Protein AF-A0A1J5C3R0-F1 (afdb_monomer_lite)

Secondary structure (DSSP, 8-state):
-BHHHHHHHS-TTSTTHHHHHHHHTT--B---GGG-----TT--HHHHHHHHHHHHTT-S-EE--SHHHHHHHHHTT--EE-HHHHHHHHHHTTS-S-SHHHHHHHHTSS----HHHHHHHHHHHT-

pLDDT: mean 89.92, std 5.96, range [65.12, 98.12]

Structure (mmCIF, N/CA/C/O backbone):
data_AF-A0A1J5C3R0-F1
#
_entry.id   AF-A0A1J5C3R0-F1
#
loop_
_atom_site.group_PDB
_atom_site.id
_atom_site.type_symbol
_atom_site.label_atom_id
_atom_site.label_alt_id
_atom_site.label_comp_id
_atom_site.label_asym_id
_atom_site.label_entity_id
_atom_site.label_seq_id
_atom_site.pdbx_PDB_ins_code
_atom_site.Cartn_x
_atom_site.Cartn_y
_atom_site.Cartn_z
_atom_site.occupancy
_atom_site.B_iso_or_equiv
_atom_site.auth_seq_id
_atom_site.auth_comp_id
_atom_site.auth_asym_id
_atom_site.auth_atom_id
_atom_site.pdbx_PDB_model_num
ATOM 1 N N . MET A 1 1 ? 19.262 -4.689 -24.203 1.00 86.19 1 MET A N 1
ATOM 2 C CA . MET A 1 1 ? 18.664 -3.334 -24.160 1.00 86.19 1 MET A CA 1
ATOM 3 C C . MET A 1 1 ? 17.144 -3.473 -24.139 1.00 86.19 1 MET A C 1
ATOM 5 O O . MET A 1 1 ? 16.656 -4.315 -24.886 1.00 86.19 1 MET A O 1
ATOM 9 N N . PRO A 1 2 ? 16.412 -2.708 -23.308 1.00 89.19 2 PRO A N 1
ATOM 10 C CA . PRO A 1 2 ? 14.951 -2.773 -23.256 1.00 89.19 2 PRO A CA 1
ATOM 11 C C . PRO A 1 2 ? 14.297 -2.367 -24.579 1.00 89.19 2 PRO A C 1
ATOM 13 O O . PRO A 1 2 ? 14.785 -1.466 -25.264 1.00 89.19 2 PRO A O 1
ATOM 16 N N . GLU A 1 3 ? 13.169 -2.991 -24.906 1.00 87.75 3 GLU A N 1
ATOM 17 C CA . GLU A 1 3 ? 12.393 -2.685 -26.115 1.00 87.75 3 GLU A CA 1
ATOM 18 C C . GLU A 1 3 ? 11.948 -1.217 -26.183 1.00 87.75 3 GLU A C 1
ATOM 20 O O . GLU A 1 3 ? 12.061 -0.590 -27.232 1.00 87.75 3 GLU A O 1
ATOM 25 N N . ALA A 1 4 ? 11.557 -0.622 -25.052 1.00 86.00 4 ALA A N 1
ATOM 26 C CA . ALA A 1 4 ? 11.211 0.800 -24.987 1.00 86.00 4 ALA A CA 1
ATOM 27 C C . ALA A 1 4 ? 12.361 1.707 -25.468 1.00 86.00 4 ALA A C 1
ATOM 29 O O . ALA A 1 4 ? 12.142 2.632 -26.249 1.00 86.00 4 ALA A O 1
ATOM 30 N N . VAL A 1 5 ? 13.599 1.392 -25.071 1.00 88.44 5 VAL A N 1
ATOM 31 C CA . VAL A 1 5 ? 14.795 2.144 -25.482 1.00 88.44 5 VAL A CA 1
ATOM 32 C C . VAL A 1 5 ? 15.113 1.891 -26.954 1.00 88.44 5 VAL A C 1
ATOM 34 O O . VAL A 1 5 ? 15.443 2.832 -27.671 1.00 88.44 5 VAL A O 1
ATOM 37 N N . PHE A 1 6 ? 14.970 0.649 -27.439 1.00 89.50 6 PHE A N 1
ATOM 38 C CA . PHE A 1 6 ? 15.109 0.344 -28.870 1.00 89.50 6 PHE A CA 1
ATOM 39 C C . PHE A 1 6 ? 14.162 1.197 -29.714 1.00 89.50 6 PHE A C 1
ATOM 41 O O . PHE A 1 6 ? 14.595 1.829 -30.676 1.00 89.50 6 PHE A O 1
ATOM 48 N N . ASN A 1 7 ? 12.888 1.231 -29.325 1.00 86.75 7 ASN A N 1
ATOM 49 C CA . ASN A 1 7 ? 11.841 1.949 -30.038 1.00 86.75 7 ASN A CA 1
ATOM 50 C C . ASN A 1 7 ? 12.095 3.455 -30.049 1.00 86.75 7 ASN A C 1
ATOM 52 O O . ASN A 1 7 ? 11.824 4.097 -31.054 1.00 86.75 7 ASN A O 1
ATOM 56 N N . GLU A 1 8 ? 12.677 4.013 -28.986 1.00 86.06 8 GLU A N 1
ATOM 57 C CA . GLU A 1 8 ? 13.054 5.423 -28.933 1.00 86.06 8 GLU A CA 1
ATOM 58 C C . GLU A 1 8 ? 14.225 5.765 -29.874 1.00 86.06 8 GLU A C 1
ATOM 60 O O . GLU A 1 8 ? 14.227 6.827 -30.506 1.00 86.06 8 GLU A O 1
ATOM 65 N N . VAL A 1 9 ? 15.247 4.908 -29.958 1.00 86.88 9 VAL A N 1
ATOM 66 C CA . VAL A 1 9 ? 16.490 5.206 -30.701 1.00 86.88 9 VAL A CA 1
ATOM 67 C C . VAL A 1 9 ? 16.462 4.749 -32.162 1.00 86.88 9 VAL A C 1
ATOM 69 O O . VAL A 1 9 ? 17.248 5.243 -32.968 1.00 86.88 9 VAL A O 1
ATOM 72 N N . ALA A 1 10 ? 15.564 3.827 -32.520 1.00 81.00 10 ALA A N 1
ATOM 73 C CA . ALA A 1 10 ? 15.424 3.276 -33.870 1.00 81.00 10 ALA A CA 1
ATOM 74 C C . ALA A 1 10 ? 14.343 3.975 -34.726 1.00 81.00 10 ALA A C 1
ATOM 76 O O . ALA A 1 10 ? 14.045 3.499 -35.827 1.00 81.00 10 ALA A O 1
ATOM 77 N N . VAL A 1 11 ? 13.765 5.088 -34.246 1.00 79.19 11 VAL A N 1
ATOM 78 C CA . VAL A 1 11 ? 12.822 5.931 -35.009 1.00 79.19 11 VAL A CA 1
ATOM 79 C C . VAL A 1 11 ? 13.520 6.536 -36.228 1.00 79.19 11 VAL A C 1
ATOM 81 O O . VAL A 1 11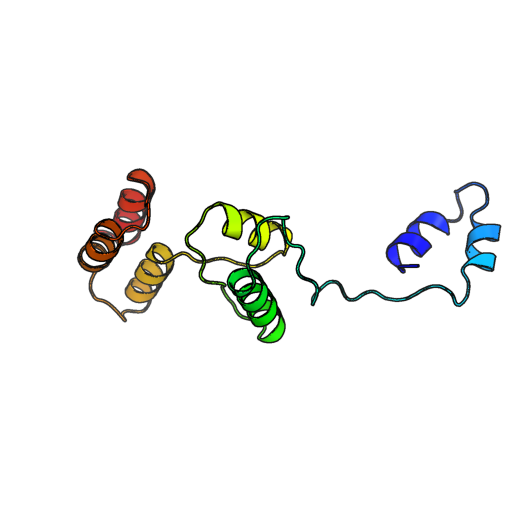 ? 14.628 7.056 -36.114 1.00 79.19 11 VAL A O 1
ATOM 84 N N . ALA A 1 12 ? 12.855 6.490 -37.387 1.00 65.12 12 ALA A N 1
ATOM 85 C CA . ALA A 1 12 ? 13.426 6.824 -38.695 1.00 65.12 12 ALA A CA 1
ATOM 86 C C . ALA A 1 12 ? 13.989 8.258 -38.824 1.00 65.12 12 ALA A C 1
ATOM 88 O O . ALA A 1 12 ? 14.854 8.479 -39.666 1.00 65.12 12 ALA A O 1
ATOM 89 N N . ASP A 1 13 ? 13.583 9.188 -37.954 1.00 75.31 13 ASP A N 1
ATOM 90 C CA . ASP A 1 13 ? 13.940 10.612 -38.043 1.00 75.31 13 ASP A CA 1
ATOM 91 C C . ASP A 1 13 ? 15.146 11.032 -37.179 1.00 75.31 13 ASP A C 1
ATOM 93 O O . ASP A 1 13 ? 15.500 12.211 -37.131 1.00 75.31 13 ASP A O 1
ATOM 97 N N . LYS A 1 14 ? 15.810 10.094 -36.483 1.00 78.06 14 LYS A N 1
ATOM 98 C CA . LYS A 1 14 ? 17.002 10.401 -35.670 1.00 78.06 14 LYS A CA 1
ATOM 99 C C . LYS A 1 14 ? 18.308 10.163 -36.446 1.00 78.06 14 LYS A C 1
ATOM 101 O O . LYS A 1 14 ? 18.444 9.136 -37.123 1.00 78.06 14 LYS A O 1
ATOM 106 N N . PRO A 1 15 ? 19.324 11.041 -36.301 1.00 81.50 15 PRO A N 1
ATOM 107 C CA . PRO A 1 15 ? 20.656 10.782 -36.837 1.00 81.50 15 PRO A CA 1
ATOM 108 C C . PRO A 1 15 ? 21.163 9.406 -36.388 1.00 81.50 15 PRO A C 1
ATOM 110 O O . PRO A 1 15 ? 21.086 9.057 -35.213 1.00 81.50 15 PRO A O 1
ATOM 113 N N . HIS A 1 16 ? 21.680 8.614 -37.329 1.00 86.06 16 HIS A N 1
ATOM 114 C CA . HIS A 1 16 ? 22.216 7.265 -37.096 1.00 86.06 16 HIS A CA 1
ATOM 115 C C . HIS A 1 16 ? 21.211 6.175 -36.669 1.00 86.06 16 HIS A C 1
ATOM 117 O O . HIS A 1 16 ? 21.646 5.053 -36.394 1.00 86.06 16 HIS A O 1
ATOM 123 N N . ALA A 1 17 ? 19.896 6.430 -36.695 1.00 86.50 17 ALA A N 1
ATOM 124 C CA . ALA A 1 17 ? 18.869 5.447 -36.328 1.00 86.50 17 ALA A CA 1
ATOM 125 C C . ALA A 1 17 ? 19.001 4.116 -37.089 1.00 86.50 17 ALA A C 1
ATOM 127 O O . ALA A 1 17 ? 18.934 3.047 -36.488 1.00 86.50 17 ALA A O 1
ATOM 128 N N . ALA A 1 18 ? 19.282 4.160 -38.397 1.00 85.38 18 ALA A N 1
ATOM 129 C CA . ALA A 1 18 ? 19.489 2.958 -39.211 1.00 85.38 18 ALA A CA 1
ATOM 130 C C . ALA A 1 18 ? 20.687 2.111 -38.735 1.00 85.38 18 ALA A C 1
ATOM 132 O O . ALA A 1 18 ? 20.605 0.883 -38.664 1.00 85.38 18 ALA A O 1
ATOM 133 N N . ARG A 1 19 ? 21.793 2.766 -38.351 1.00 89.44 19 ARG A N 1
ATOM 134 C CA . ARG A 1 19 ? 22.999 2.092 -37.846 1.00 89.44 19 ARG A CA 1
ATOM 135 C C . ARG A 1 19 ? 22.755 1.489 -36.465 1.00 89.44 19 ARG A C 1
ATOM 137 O O . ARG A 1 19 ? 23.164 0.356 -36.222 1.00 89.44 19 ARG A O 1
ATOM 144 N N . LEU A 1 20 ? 22.060 2.216 -35.588 1.00 89.94 20 LEU A N 1
ATOM 145 C CA . LEU A 1 20 ? 21.653 1.718 -34.273 1.00 89.94 20 LEU A CA 1
ATOM 146 C C . LEU A 1 20 ? 20.704 0.527 -34.404 1.00 89.94 20 LEU A C 1
ATOM 148 O O . LEU A 1 20 ? 20.937 -0.501 -33.777 1.00 89.94 20 LEU A O 1
ATOM 152 N N . ARG A 1 21 ? 19.697 0.615 -35.278 1.00 89.06 21 ARG A N 1
ATOM 153 C CA . ARG A 1 21 ? 18.752 -0.474 -35.546 1.00 89.06 21 ARG A CA 1
ATOM 154 C C . ARG A 1 21 ? 19.463 -1.756 -35.971 1.00 89.06 21 ARG A C 1
ATOM 156 O O . ARG A 1 21 ? 19.174 -2.813 -35.422 1.00 89.06 21 ARG A O 1
ATOM 163 N N . SER A 1 22 ? 20.416 -1.652 -36.898 1.00 90.38 22 SER A N 1
ATOM 164 C CA . SER A 1 22 ? 21.209 -2.805 -37.339 1.00 90.38 22 SER A CA 1
ATOM 165 C C . SER A 1 22 ? 22.098 -3.356 -36.219 1.00 90.38 22 SER A C 1
ATOM 167 O O . SER A 1 22 ? 22.132 -4.562 -36.000 1.00 90.38 22 SER A O 1
ATOM 169 N N . TYR A 1 23 ? 22.774 -2.489 -35.457 1.00 91.88 23 TYR A N 1
ATOM 170 C CA . TYR A 1 23 ? 23.658 -2.918 -34.369 1.00 91.88 23 TYR A CA 1
ATOM 171 C C . TYR A 1 23 ? 22.916 -3.599 -33.208 1.00 91.88 23 TYR A C 1
ATOM 173 O O . TYR A 1 23 ? 23.475 -4.482 -32.548 1.00 91.88 23 TYR A O 1
ATOM 181 N N . LEU A 1 24 ? 21.688 -3.157 -32.930 1.00 91.62 24 LEU A N 1
ATOM 182 C CA . LEU A 1 24 ? 20.859 -3.613 -31.812 1.00 91.62 24 LEU A CA 1
ATOM 183 C C . LEU A 1 24 ? 20.002 -4.836 -32.157 1.00 91.62 24 LEU A C 1
ATOM 185 O O . LEU A 1 24 ? 19.388 -5.418 -31.261 1.00 91.62 24 LEU A O 1
ATOM 189 N N . GLN A 1 25 ? 19.984 -5.259 -33.422 1.00 87.81 25 GLN A N 1
ATOM 190 C CA . GLN A 1 25 ? 19.301 -6.473 -33.854 1.00 87.81 25 GLN A CA 1
ATOM 191 C C . GLN A 1 25 ? 19.806 -7.687 -33.051 1.00 87.81 25 GLN A C 1
ATOM 193 O O . GLN A 1 25 ? 21.009 -7.898 -32.909 1.00 87.81 25 GLN A O 1
ATOM 198 N N . GLY A 1 26 ? 18.880 -8.453 -32.466 1.00 89.38 26 GLY A N 1
ATOM 199 C CA . GLY A 1 26 ? 19.199 -9.593 -31.592 1.00 89.38 26 GLY A CA 1
ATOM 200 C C . GLY A 1 26 ? 19.714 -9.235 -30.187 1.00 89.38 26 GLY A C 1
ATOM 201 O O . GLY A 1 26 ? 20.039 -10.139 -29.428 1.00 89.38 26 GLY A O 1
ATOM 202 N N . LYS A 1 27 ? 19.780 -7.944 -29.816 1.00 92.50 27 LYS A N 1
ATOM 203 C CA . LYS A 1 27 ? 20.218 -7.454 -28.484 1.00 92.50 27 LYS A CA 1
ATOM 204 C C . LYS A 1 27 ? 19.093 -6.773 -27.690 1.00 92.50 27 LYS A C 1
ATOM 206 O O . LYS A 1 27 ? 19.343 -6.101 -26.676 1.00 92.50 27 LYS A O 1
ATOM 211 N N . VAL A 1 28 ? 17.861 -6.886 -28.182 1.00 91.31 28 VAL A N 1
ATOM 212 C CA . VAL A 1 28 ? 16.655 -6.346 -27.548 1.00 91.31 28 VAL A CA 1
ATOM 213 C C . VAL A 1 28 ? 16.062 -7.417 -26.642 1.00 91.31 28 VAL A C 1
ATOM 215 O O . VAL A 1 28 ? 15.889 -8.556 -27.064 1.00 91.31 28 VAL A O 1
ATOM 218 N N . HIS A 1 29 ? 15.762 -7.044 -25.403 1.00 88.44 29 HIS A N 1
ATOM 219 C CA . HIS A 1 29 ? 15.135 -7.927 -24.427 1.00 88.44 29 HIS A CA 1
ATOM 220 C C . HIS A 1 29 ? 13.910 -7.229 -23.846 1.00 88.44 29 HIS A C 1
ATOM 222 O O . HIS A 1 29 ? 13.987 -6.054 -23.474 1.00 88.44 29 HIS A O 1
ATOM 228 N N . ALA A 1 30 ? 12.797 -7.954 -23.761 1.00 83.38 30 ALA A N 1
ATOM 229 C CA . ALA A 1 30 ? 11.655 -7.519 -22.975 1.00 83.38 30 ALA A CA 1
ATOM 230 C C . ALA A 1 30 ? 12.037 -7.553 -21.489 1.00 83.38 30 ALA A C 1
ATOM 232 O O . ALA A 1 30 ? 12.708 -8.481 -21.033 1.00 83.38 30 ALA A O 1
ATOM 233 N N . VAL A 1 31 ? 11.635 -6.523 -20.750 1.00 81.06 31 VAL A N 1
ATOM 234 C CA . VAL A 1 31 ? 11.804 -6.462 -19.297 1.00 81.06 31 VAL A CA 1
ATOM 235 C C . VAL A 1 31 ? 10.415 -6.358 -18.703 1.00 81.06 31 VAL A C 1
ATOM 237 O O . VAL A 1 31 ? 9.721 -5.369 -18.931 1.00 81.06 31 VAL A O 1
ATOM 240 N N . ASP A 1 32 ? 10.014 -7.380 -17.959 1.00 78.00 32 ASP A N 1
ATOM 241 C CA . ASP A 1 32 ? 8.769 -7.340 -17.209 1.00 78.00 32 ASP A CA 1
ATOM 242 C C . ASP A 1 32 ? 8.988 -6.583 -15.899 1.00 78.00 32 ASP A C 1
ATOM 244 O O . ASP A 1 32 ? 9.534 -7.115 -14.937 1.00 78.00 32 ASP A O 1
ATOM 248 N N . LEU A 1 33 ? 8.580 -5.315 -15.881 1.00 78.56 33 LEU A N 1
ATOM 249 C CA . LEU A 1 33 ? 8.687 -4.452 -14.707 1.00 78.56 33 LEU A CA 1
ATOM 250 C C . LEU A 1 33 ? 7.613 -4.743 -13.649 1.00 78.56 33 LEU A C 1
ATOM 252 O O . LEU A 1 33 ? 7.720 -4.228 -12.534 1.00 78.56 33 LEU A O 1
ATOM 256 N N . ALA A 1 34 ? 6.597 -5.558 -13.959 1.00 75.81 34 ALA A N 1
ATOM 257 C CA . ALA A 1 34 ? 5.486 -5.810 -13.048 1.00 75.81 34 ALA A CA 1
ATOM 258 C C . ALA A 1 34 ? 5.958 -6.464 -11.745 1.00 75.81 34 ALA A C 1
ATOM 260 O O . ALA A 1 34 ? 5.476 -6.092 -10.676 1.00 75.81 34 ALA A O 1
ATOM 261 N N . HIS A 1 35 ? 6.964 -7.338 -11.817 1.00 76.38 35 HIS A N 1
ATOM 262 C CA . HIS A 1 35 ? 7.493 -8.086 -10.674 1.00 76.38 35 HIS A CA 1
ATOM 263 C C . HIS A 1 35 ? 8.608 -7.369 -9.898 1.00 76.38 35 HIS A C 1
ATOM 265 O O . HIS A 1 35 ? 8.960 -7.790 -8.798 1.00 76.38 35 HIS A O 1
ATOM 271 N N . PHE A 1 36 ? 9.163 -6.273 -10.423 1.00 83.88 36 PHE A N 1
ATOM 272 C CA . PHE A 1 36 ? 10.236 -5.554 -9.734 1.00 83.88 36 PHE A CA 1
ATOM 273 C C . PHE A 1 36 ? 9.686 -4.610 -8.671 1.00 83.88 36 PHE A C 1
ATOM 275 O O . PHE A 1 36 ? 8.708 -3.900 -8.908 1.00 83.88 36 PHE A O 1
ATOM 282 N N . VAL A 1 37 ? 10.350 -4.560 -7.517 1.00 85.56 37 VAL A N 1
ATOM 283 C CA . VAL A 1 37 ? 10.094 -3.556 -6.481 1.00 85.56 37 VAL A CA 1
ATOM 284 C C . VAL A 1 3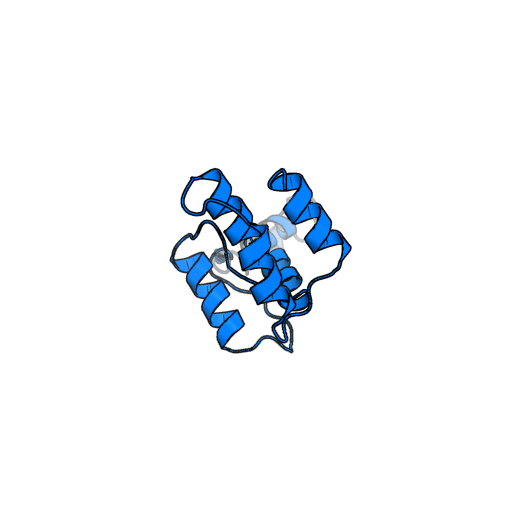7 ? 11.288 -2.608 -6.408 1.00 85.56 37 VAL A C 1
ATOM 286 O O . VAL A 1 37 ? 12.419 -3.025 -6.177 1.00 85.56 37 VAL A O 1
ATOM 289 N N . PHE A 1 38 ? 11.035 -1.321 -6.612 1.00 86.75 38 PHE A N 1
ATOM 290 C CA . PHE A 1 38 ? 11.988 -0.238 -6.420 1.00 86.75 38 PHE A CA 1
ATOM 291 C C . PHE A 1 38 ? 11.9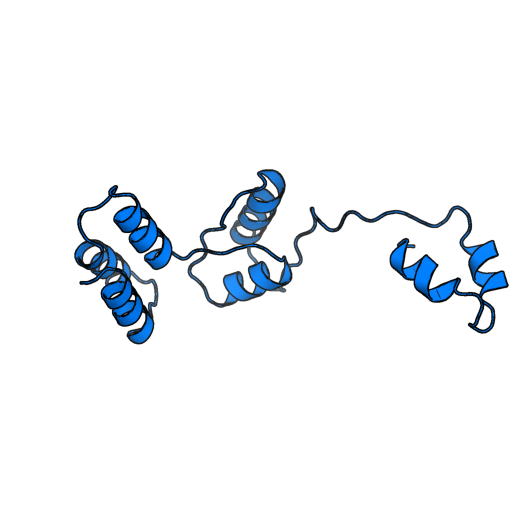71 0.191 -4.957 1.00 86.75 38 PHE A C 1
ATOM 293 O O . PHE A 1 38 ? 10.945 0.641 -4.450 1.00 86.75 38 PHE A O 1
ATOM 300 N N . LEU A 1 39 ? 13.104 0.062 -4.283 1.00 83.69 39 LEU A N 1
ATOM 301 C CA . LEU A 1 39 ? 13.240 0.372 -2.865 1.00 83.69 39 LEU A CA 1
ATOM 302 C C . LEU A 1 39 ? 14.045 1.658 -2.675 1.00 83.69 39 LEU A C 1
ATOM 304 O O . LEU A 1 39 ? 14.871 2.015 -3.518 1.00 83.69 39 LEU A O 1
ATOM 308 N N . ASP A 1 40 ? 13.811 2.352 -1.563 1.00 83.38 40 ASP A N 1
ATOM 309 C CA . ASP A 1 40 ? 14.732 3.390 -1.103 1.00 83.38 40 ASP A CA 1
ATOM 310 C C . ASP A 1 40 ? 15.898 2.758 -0.311 1.00 83.38 40 ASP A C 1
ATOM 312 O O . ASP A 1 40 ? 15.900 1.563 -0.015 1.00 83.38 40 ASP A O 1
ATOM 316 N N . ALA A 1 41 ? 16.907 3.559 0.039 1.00 82.00 41 ALA A N 1
ATOM 317 C CA . ALA A 1 41 ? 18.084 3.080 0.771 1.00 82.00 41 ALA A CA 1
ATOM 318 C C . ALA A 1 41 ? 17.790 2.614 2.213 1.00 82.00 41 ALA A C 1
ATOM 320 O O . ALA A 1 41 ? 18.689 2.114 2.884 1.00 82.00 41 ALA A O 1
ATOM 321 N N . PHE A 1 42 ? 16.565 2.811 2.702 1.00 80.75 42 PHE A N 1
ATOM 322 C CA . PHE A 1 42 ? 16.164 2.542 4.080 1.00 80.75 42 PHE A CA 1
ATOM 323 C C . PHE A 1 42 ? 15.130 1.418 4.175 1.00 80.75 42 PHE A C 1
ATOM 325 O O . PHE A 1 42 ? 14.671 1.123 5.275 1.00 80.75 42 PHE A O 1
ATOM 332 N N . ALA A 1 43 ? 14.705 0.835 3.050 1.00 81.50 43 ALA A N 1
ATOM 333 C CA . ALA A 1 43 ? 13.714 -0.226 3.046 1.00 81.50 43 ALA A CA 1
ATOM 334 C C . ALA A 1 43 ? 14.256 -1.457 3.766 1.00 81.50 43 ALA A C 1
ATOM 336 O O . ALA A 1 43 ? 15.353 -1.933 3.463 1.00 81.50 43 ALA A O 1
ATOM 337 N N . ASP A 1 44 ? 13.482 -1.965 4.720 1.00 84.56 44 ASP A N 1
ATOM 338 C CA . ASP A 1 44 ? 13.858 -3.185 5.418 1.00 84.56 44 ASP A CA 1
ATOM 339 C C . ASP A 1 44 ? 13.397 -4.439 4.654 1.00 84.56 44 ASP A C 1
ATOM 341 O O . ASP A 1 44 ? 12.684 -4.390 3.640 1.00 84.56 44 ASP A O 1
ATOM 345 N N . ALA A 1 45 ? 13.852 -5.601 5.126 1.00 87.12 45 ALA A N 1
ATOM 346 C CA . ALA A 1 45 ? 13.509 -6.881 4.519 1.00 87.12 45 ALA A CA 1
ATOM 347 C C . ALA A 1 45 ? 12.003 -7.193 4.606 1.00 87.12 45 ALA A C 1
ATOM 349 O O . ALA A 1 45 ? 11.472 -7.858 3.717 1.00 87.12 45 ALA A O 1
ATOM 350 N N . GLY A 1 46 ? 11.313 -6.709 5.643 1.00 87.94 46 GLY A N 1
ATOM 351 C CA . GLY A 1 46 ? 9.881 -6.920 5.843 1.00 87.94 46 GLY A CA 1
ATOM 352 C C . GLY A 1 46 ? 9.042 -6.122 4.851 1.00 87.94 46 GLY A C 1
ATOM 353 O O . GLY A 1 46 ? 8.178 -6.689 4.185 1.00 87.94 46 GLY A O 1
ATOM 354 N N . GLU A 1 47 ? 9.339 -4.834 4.683 1.00 87.94 47 GLU A N 1
ATOM 355 C CA . GLU A 1 47 ? 8.704 -3.965 3.685 1.00 87.94 47 GLU A CA 1
ATOM 356 C C . GLU A 1 47 ? 8.915 -4.511 2.269 1.00 87.94 47 GLU A C 1
ATOM 358 O O . GLU A 1 47 ? 7.974 -4.594 1.475 1.00 87.94 47 GLU A O 1
ATOM 363 N N . THR A 1 48 ? 10.142 -4.944 1.972 1.00 89.56 48 THR A N 1
ATOM 364 C CA . THR A 1 48 ? 10.492 -5.541 0.679 1.00 89.56 48 THR A CA 1
ATOM 365 C C . THR A 1 48 ? 9.679 -6.804 0.410 1.00 89.56 48 THR A C 1
ATOM 367 O O . THR A 1 48 ? 9.059 -6.929 -0.648 1.00 89.56 48 THR A O 1
ATOM 370 N N . ALA A 1 49 ? 9.644 -7.728 1.375 1.00 92.19 49 ALA A N 1
ATOM 371 C CA . ALA A 1 49 ? 8.889 -8.969 1.257 1.00 92.19 49 ALA A CA 1
ATOM 372 C C . ALA A 1 49 ? 7.387 -8.703 1.089 1.00 92.19 49 ALA A C 1
ATOM 374 O O . ALA A 1 49 ? 6.745 -9.338 0.256 1.00 92.19 49 ALA A O 1
ATOM 375 N N . ALA A 1 50 ? 6.832 -7.731 1.815 1.00 93.69 50 ALA A N 1
ATOM 376 C CA . ALA A 1 50 ? 5.417 -7.393 1.730 1.00 93.69 50 ALA A CA 1
ATOM 377 C C . ALA A 1 50 ? 5.030 -6.827 0.349 1.00 93.69 50 ALA A C 1
ATOM 379 O O . ALA A 1 50 ? 3.988 -7.188 -0.200 1.00 93.69 50 ALA A O 1
ATOM 380 N N . MET A 1 51 ? 5.877 -5.983 -0.252 1.00 93.50 51 MET A N 1
ATOM 381 C CA . MET A 1 51 ? 5.641 -5.444 -1.599 1.00 93.50 51 MET A CA 1
ATOM 382 C C . MET A 1 51 ? 5.787 -6.499 -2.698 1.00 93.50 51 MET A C 1
ATOM 384 O O . MET A 1 51 ? 5.006 -6.498 -3.651 1.00 93.50 51 MET A O 1
ATOM 388 N N . LEU A 1 52 ? 6.769 -7.396 -2.572 1.00 93.31 52 LEU A N 1
ATOM 389 C CA . LEU A 1 52 ? 6.922 -8.523 -3.491 1.00 93.31 52 LEU A CA 1
ATOM 390 C C . LEU A 1 52 ? 5.713 -9.457 -3.404 1.00 93.31 52 LEU A C 1
ATOM 392 O O . LEU A 1 52 ? 5.127 -9.775 -4.435 1.00 93.31 52 LEU A O 1
ATOM 396 N N . LEU A 1 53 ? 5.281 -9.799 -2.187 1.00 94.00 53 LEU A N 1
ATOM 397 C CA . LEU A 1 53 ? 4.121 -10.657 -1.965 1.00 94.00 53 LEU A CA 1
ATOM 398 C C . LEU A 1 53 ? 2.832 -10.039 -2.519 1.00 94.00 53 LEU A C 1
ATOM 400 O O . LEU A 1 53 ? 2.027 -10.745 -3.116 1.00 94.00 53 LEU A O 1
ATOM 404 N N . TYR A 1 54 ? 2.644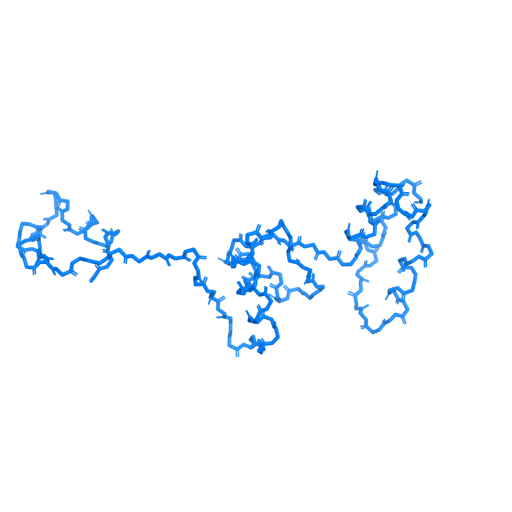 -8.721 -2.379 1.00 95.06 54 TYR A N 1
ATOM 405 C CA . TYR A 1 54 ? 1.515 -8.014 -2.994 1.00 95.06 54 TYR A CA 1
ATOM 406 C C . TYR A 1 54 ? 1.469 -8.232 -4.513 1.00 95.06 54 TYR A C 1
ATOM 408 O O . TYR A 1 54 ? 0.406 -8.521 -5.062 1.00 95.06 54 TYR A O 1
ATOM 416 N N . LYS A 1 55 ? 2.619 -8.099 -5.189 1.00 92.94 55 LYS A N 1
ATOM 417 C CA . LYS A 1 55 ? 2.725 -8.258 -6.646 1.00 92.94 55 LYS A CA 1
ATOM 418 C C . LYS A 1 55 ? 2.528 -9.711 -7.068 1.00 92.94 55 LYS A C 1
ATOM 420 O O . LYS A 1 55 ? 1.783 -9.962 -8.006 1.00 92.94 55 LYS A O 1
ATOM 425 N N . GLU A 1 56 ? 3.153 -10.644 -6.354 1.00 93.00 56 GLU A N 1
ATOM 426 C CA . GLU A 1 56 ? 3.049 -12.085 -6.606 1.00 93.00 56 GLU A CA 1
ATOM 427 C C . GLU A 1 56 ? 1.610 -12.592 -6.463 1.00 93.00 56 GLU A C 1
ATOM 429 O O . GLU A 1 56 ? 1.112 -13.313 -7.323 1.00 93.00 56 GLU A O 1
ATOM 434 N N . MET A 1 57 ? 0.918 -12.169 -5.404 1.00 94.94 57 MET A N 1
ATOM 435 C CA . MET A 1 57 ? -0.456 -12.585 -5.119 1.00 94.94 57 MET A CA 1
ATOM 436 C C . MET A 1 57 ? -1.511 -11.799 -5.903 1.00 94.94 57 MET A C 1
ATOM 438 O O . MET A 1 57 ? -2.697 -12.096 -5.762 1.00 94.94 57 MET A O 1
ATOM 442 N N . ALA A 1 58 ? -1.107 -10.783 -6.675 1.00 93.19 58 ALA A N 1
ATOM 443 C CA . ALA A 1 58 ? -2.009 -9.801 -7.277 1.00 93.19 58 ALA A CA 1
ATOM 444 C C . ALA A 1 58 ? -3.036 -9.259 -6.261 1.00 93.19 58 ALA A C 1
ATOM 446 O O . ALA A 1 58 ? -4.234 -9.196 -6.532 1.00 93.19 58 ALA A O 1
ATOM 447 N N . ALA A 1 59 ? -2.558 -8.920 -5.060 1.00 95.38 59 ALA A N 1
ATOM 448 C CA . ALA A 1 59 ? -3.413 -8.493 -3.961 1.00 95.38 59 ALA A CA 1
ATOM 449 C C . ALA A 1 59 ? -4.088 -7.142 -4.254 1.00 95.38 59 ALA A C 1
ATOM 451 O O . ALA A 1 59 ? -3.524 -6.283 -4.932 1.00 95.38 59 ALA A O 1
ATOM 452 N N . ASP A 1 60 ? -5.273 -6.926 -3.678 1.00 95.06 60 ASP A N 1
ATOM 453 C CA . ASP A 1 60 ? -6.012 -5.670 -3.856 1.00 95.06 60 ASP A CA 1
ATOM 454 C C . ASP A 1 60 ? -5.362 -4.496 -3.108 1.00 95.06 60 ASP A C 1
ATOM 456 O O . ASP A 1 60 ? -5.340 -3.368 -3.600 1.00 95.06 60 ASP A O 1
ATOM 460 N N . TYR A 1 61 ? -4.831 -4.754 -1.905 1.00 96.31 61 TYR A N 1
ATOM 461 C CA . TYR A 1 61 ? -4.238 -3.739 -1.033 1.00 96.31 61 TYR A CA 1
ATOM 462 C C . TYR A 1 61 ? -3.048 -4.278 -0.238 1.00 96.31 61 TYR A C 1
ATOM 464 O O . TYR A 1 61 ? -3.082 -5.387 0.291 1.00 96.31 61 TYR A O 1
ATOM 472 N N . LEU A 1 62 ? -2.029 -3.436 -0.069 1.00 96.00 62 LEU A N 1
ATOM 473 C CA . LEU A 1 62 ? -0.951 -3.621 0.897 1.00 96.00 62 LEU A CA 1
ATOM 474 C C . LEU A 1 62 ? -1.240 -2.817 2.174 1.00 96.00 62 LEU A C 1
ATOM 476 O O . LEU A 1 62 ? -1.458 -1.603 2.109 1.00 96.00 62 LEU A O 1
ATOM 480 N N . LEU A 1 63 ? -1.208 -3.472 3.337 1.00 94.12 63 LEU A N 1
ATOM 481 C CA . LEU A 1 63 ? -1.315 -2.797 4.632 1.00 94.12 63 LEU A CA 1
ATOM 482 C C . LEU A 1 63 ? -0.003 -2.078 4.967 1.00 94.12 63 LEU A C 1
ATOM 484 O O . LEU A 1 63 ? 1.045 -2.713 5.049 1.00 94.12 63 LEU A O 1
ATOM 488 N N . ILE A 1 64 ? -0.062 -0.762 5.174 1.00 90.94 64 ILE A N 1
ATOM 489 C CA . ILE A 1 64 ? 1.109 0.057 5.498 1.00 90.94 64 ILE A CA 1
ATOM 490 C C . ILE A 1 64 ? 0.692 1.318 6.264 1.00 90.94 64 ILE A C 1
ATOM 492 O O . ILE A 1 64 ? -0.155 2.095 5.815 1.00 90.94 64 ILE A O 1
ATOM 496 N N . ASP A 1 65 ? 1.272 1.536 7.441 1.00 85.31 65 ASP A N 1
ATOM 497 C CA . ASP A 1 65 ? 0.875 2.639 8.330 1.00 85.31 65 ASP A CA 1
ATOM 498 C C . ASP A 1 65 ? 1.883 3.789 8.378 1.00 85.31 65 ASP A C 1
ATOM 500 O O . ASP A 1 65 ? 1.545 4.889 8.818 1.00 85.31 65 ASP A O 1
ATOM 504 N N . ASP A 1 66 ? 3.087 3.605 7.842 1.00 85.69 66 ASP A N 1
ATOM 505 C CA . ASP A 1 66 ? 4.114 4.635 7.847 1.00 85.69 66 ASP A CA 1
ATOM 506 C C . ASP A 1 66 ? 4.123 5.470 6.545 1.00 85.69 66 ASP A C 1
ATOM 508 O O . ASP A 1 66 ? 3.767 5.034 5.445 1.00 85.69 66 ASP A O 1
ATOM 512 N N . LYS A 1 67 ? 4.534 6.737 6.661 1.00 86.12 67 LYS A N 1
ATOM 513 C CA . LYS A 1 67 ? 4.541 7.675 5.525 1.00 86.12 67 LYS A CA 1
ATOM 514 C C . LYS A 1 67 ? 5.610 7.347 4.481 1.00 86.12 67 LYS A C 1
ATOM 516 O O . LYS A 1 67 ? 5.438 7.734 3.324 1.00 86.12 67 LYS A O 1
ATOM 521 N N . ARG A 1 68 ? 6.728 6.728 4.871 1.00 88.94 68 ARG A N 1
ATOM 522 C CA . ARG A 1 68 ? 7.851 6.437 3.970 1.00 88.94 68 ARG A CA 1
ATOM 523 C C . ARG A 1 68 ? 7.501 5.242 3.094 1.00 88.94 68 ARG A C 1
ATOM 525 O O . ARG A 1 68 ? 7.500 5.381 1.873 1.00 88.94 68 ARG A O 1
ATOM 532 N N . GLY A 1 69 ? 7.073 4.147 3.703 1.00 90.19 69 GLY A N 1
ATOM 533 C CA . GLY A 1 69 ? 6.568 2.959 3.045 1.00 90.19 69 GLY A CA 1
ATOM 534 C C . GLY A 1 69 ? 5.450 3.282 2.055 1.00 90.19 69 GLY A C 1
ATOM 535 O O . GLY A 1 69 ? 5.500 2.835 0.912 1.00 90.19 69 GLY A O 1
ATOM 536 N N . ARG A 1 70 ? 4.506 4.171 2.405 1.00 91.19 70 ARG A N 1
ATOM 537 C CA . ARG A 1 70 ? 3.484 4.664 1.454 1.00 91.19 70 ARG A CA 1
ATOM 538 C C . ARG A 1 70 ? 4.064 5.333 0.208 1.00 91.19 70 ARG A C 1
ATOM 540 O O . ARG A 1 70 ? 3.519 5.165 -0.882 1.00 91.19 70 ARG A O 1
ATOM 547 N N . LYS A 1 71 ? 5.149 6.104 0.341 1.00 91.38 71 LYS A N 1
ATOM 548 C CA . LYS A 1 71 ? 5.821 6.722 -0.815 1.00 91.38 71 LYS A CA 1
ATOM 549 C C . LYS A 1 71 ? 6.480 5.661 -1.691 1.00 91.38 71 LYS A C 1
ATOM 551 O O . LYS A 1 71 ? 6.322 5.719 -2.907 1.00 91.38 71 LYS A O 1
ATOM 556 N N . VAL A 1 72 ? 7.160 4.690 -1.083 1.00 92.44 72 VAL A N 1
ATOM 557 C CA . VAL A 1 72 ? 7.797 3.577 -1.802 1.00 92.44 72 VAL A CA 1
ATOM 558 C C . VAL A 1 72 ? 6.741 2.723 -2.513 1.00 92.44 72 VAL A C 1
ATOM 560 O O . VAL A 1 72 ? 6.861 2.468 -3.709 1.00 92.44 72 VAL A O 1
ATOM 563 N N . ALA A 1 73 ? 5.640 2.375 -1.846 1.00 93.00 73 ALA A N 1
ATOM 564 C CA . ALA A 1 73 ? 4.517 1.660 -2.452 1.00 93.00 73 ALA A CA 1
ATOM 565 C C . ALA A 1 73 ? 3.927 2.423 -3.653 1.00 93.00 73 ALA A C 1
ATOM 567 O O . ALA A 1 73 ? 3.696 1.833 -4.707 1.00 93.00 73 ALA A O 1
ATOM 568 N N . LYS A 1 74 ? 3.770 3.751 -3.545 1.00 92.50 74 LYS A N 1
ATOM 569 C CA . LYS A 1 74 ? 3.295 4.597 -4.651 1.00 92.50 74 LYS A CA 1
ATOM 570 C C . LYS A 1 74 ? 4.228 4.559 -5.866 1.00 92.50 74 LYS A C 1
ATOM 572 O O . LYS A 1 74 ? 3.736 4.486 -6.988 1.00 92.50 74 LYS A O 1
ATOM 577 N N . ILE A 1 75 ? 5.549 4.590 -5.662 1.00 91.75 75 ILE A N 1
ATOM 578 C CA . ILE A 1 75 ? 6.543 4.446 -6.747 1.00 91.75 75 ILE A CA 1
ATOM 579 C C . ILE A 1 75 ? 6.376 3.091 -7.446 1.00 91.75 75 ILE A C 1
ATOM 581 O O . ILE A 1 75 ? 6.464 3.004 -8.667 1.00 91.75 75 ILE A O 1
ATOM 585 N N . ASN A 1 76 ? 6.061 2.055 -6.672 1.00 91.94 76 ASN A N 1
ATOM 586 C CA . ASN A 1 76 ? 5.827 0.698 -7.154 1.00 91.94 76 ASN A CA 1
ATOM 587 C C . ASN A 1 76 ? 4.421 0.440 -7.705 1.00 91.94 76 ASN A C 1
ATOM 589 O O . ASN A 1 76 ? 4.124 -0.703 -8.048 1.00 91.94 76 ASN A O 1
ATOM 593 N N . GLN A 1 77 ? 3.573 1.472 -7.792 1.00 92.56 77 GLN A N 1
ATOM 594 C CA . GLN A 1 77 ? 2.173 1.372 -8.226 1.00 92.56 77 GLN A CA 1
ATOM 595 C C . GLN A 1 77 ? 1.339 0.397 -7.372 1.00 92.56 77 GLN A C 1
ATOM 597 O O . GLN A 1 77 ? 0.375 -0.199 -7.845 1.00 92.56 77 GLN A O 1
ATOM 602 N N . ILE A 1 78 ? 1.703 0.244 -6.099 1.00 94.44 78 ILE A N 1
ATOM 603 C CA . ILE A 1 78 ? 1.008 -0.610 -5.136 1.00 94.44 78 ILE A CA 1
ATOM 604 C C . ILE A 1 78 ? -0.108 0.195 -4.471 1.00 94.44 78 ILE A C 1
ATOM 606 O O . ILE A 1 78 ? 0.128 1.290 -3.945 1.00 94.44 78 ILE A O 1
ATOM 610 N N . GLN A 1 79 ? -1.326 -0.353 -4.465 1.00 95.38 79 GLN A N 1
ATOM 611 C CA . GLN A 1 79 ? -2.419 0.222 -3.689 1.00 95.38 79 GLN A CA 1
ATOM 612 C C . GLN A 1 79 ? -2.202 -0.054 -2.208 1.00 95.38 79 GLN A C 1
ATOM 614 O O . GLN A 1 79 ? -1.863 -1.163 -1.802 1.00 95.38 79 GLN A O 1
ATOM 619 N N . THR A 1 80 ? -2.397 0.973 -1.385 1.00 95.31 80 THR A N 1
ATOM 620 C CA . THR A 1 80 ? -2.124 0.888 0.049 1.00 95.31 80 THR A CA 1
ATOM 621 C C . THR A 1 80 ? -3.369 1.158 0.866 1.00 95.31 80 THR A C 1
ATOM 623 O O . THR A 1 80 ? -4.156 2.049 0.548 1.00 95.31 80 THR A O 1
ATOM 626 N N . ILE A 1 81 ? -3.500 0.436 1.971 1.00 95.00 81 ILE A N 1
ATOM 627 C CA . ILE A 1 81 ? -4.486 0.688 3.016 1.00 95.00 81 ILE A CA 1
ATOM 628 C C . ILE A 1 81 ? -3.755 0.831 4.350 1.00 95.00 81 ILE A C 1
ATOM 630 O O . ILE A 1 81 ? -2.709 0.230 4.559 1.00 95.00 81 ILE A O 1
ATOM 634 N N . GLY A 1 82 ? -4.246 1.701 5.230 1.00 92.38 82 GLY A N 1
ATOM 635 C CA . GLY A 1 82 ? -3.758 1.780 6.613 1.00 92.38 82 GLY A CA 1
ATOM 636 C C . GLY A 1 82 ? -4.742 1.138 7.569 1.00 92.38 82 GLY A C 1
ATOM 637 O O . GLY A 1 82 ? -5.908 0.961 7.212 1.00 92.38 82 GLY A O 1
ATOM 638 N N . SER A 1 83 ? -4.314 0.890 8.799 1.00 93.06 83 SER A N 1
ATOM 639 C CA . SER A 1 83 ? -5.156 0.328 9.854 1.00 93.06 83 SER A CA 1
ATOM 640 C C . SER A 1 83 ? -6.496 1.073 10.022 1.00 93.06 83 SER A C 1
ATOM 642 O O . SER A 1 83 ? -7.533 0.408 10.041 1.00 93.06 83 SER A O 1
ATOM 644 N N . PRO A 1 84 ? -6.568 2.425 10.019 1.00 93.38 84 PRO A N 1
ATOM 645 C CA . PRO A 1 84 ? -7.859 3.124 10.074 1.00 93.38 84 PRO A CA 1
ATOM 646 C C . PRO A 1 84 ? -8.757 2.871 8.852 1.00 93.38 84 PRO A C 1
ATOM 648 O O . PRO A 1 84 ? -9.975 2.762 8.982 1.00 93.38 84 PRO A O 1
ATOM 651 N N . GLY A 1 85 ? -8.164 2.728 7.663 1.00 94.50 85 GLY A N 1
ATOM 652 C CA . GLY A 1 85 ? -8.894 2.374 6.443 1.00 94.50 85 GLY A CA 1
ATOM 653 C C . GLY A 1 85 ? -9.457 0.953 6.496 1.00 94.50 85 GLY A C 1
ATOM 654 O O . GLY A 1 85 ? -10.577 0.723 6.045 1.00 94.50 85 GLY A O 1
ATOM 655 N N . VAL A 1 86 ? -8.722 0.014 7.103 1.00 95.81 86 VAL A N 1
ATOM 656 C CA . VAL A 1 86 ? -9.208 -1.352 7.355 1.00 95.81 86 VAL A CA 1
ATOM 657 C C . VAL A 1 86 ? -10.425 -1.327 8.282 1.00 95.81 86 VAL A C 1
ATOM 659 O O . VAL A 1 86 ? -11.411 -2.004 7.996 1.00 95.81 86 VAL A O 1
ATOM 662 N N . LEU A 1 87 ? -10.408 -0.511 9.343 1.00 96.19 87 LEU A N 1
ATOM 663 C CA . LEU A 1 87 ? -11.559 -0.364 10.244 1.00 96.19 87 LEU A CA 1
ATOM 664 C C . LEU A 1 87 ? -12.791 0.198 9.522 1.00 96.19 87 LEU A C 1
ATOM 666 O O . LEU A 1 87 ? -13.884 -0.350 9.660 1.00 96.19 87 LEU A O 1
ATOM 670 N N . LEU A 1 88 ? -12.620 1.242 8.706 1.00 96.62 88 LEU A N 1
ATOM 671 C CA . LEU A 1 88 ? -13.705 1.780 7.877 1.00 96.62 88 LEU A CA 1
ATOM 672 C C . LEU A 1 88 ? -14.295 0.712 6.960 1.00 96.62 88 LEU A C 1
ATOM 674 O O . LEU A 1 88 ? -15.516 0.564 6.875 1.00 96.62 88 LEU A O 1
ATOM 678 N N . GLN A 1 89 ? -13.429 -0.061 6.303 1.00 96.50 89 GLN A N 1
ATOM 679 C CA . GLN A 1 89 ? -13.864 -1.129 5.419 1.00 96.50 89 GLN A CA 1
ATOM 680 C C . GLN A 1 89 ? -14.638 -2.205 6.178 1.00 96.50 89 GLN A C 1
ATOM 682 O O . GLN A 1 89 ? -15.710 -2.605 5.727 1.00 96.50 89 GLN A O 1
ATOM 687 N N . ALA A 1 90 ? -14.136 -2.629 7.338 1.00 97.25 90 ALA A N 1
ATOM 688 C CA . ALA A 1 90 ? -14.789 -3.611 8.192 1.00 97.25 90 ALA A CA 1
ATOM 689 C C . ALA A 1 90 ? -16.180 -3.142 8.645 1.00 97.25 90 ALA A C 1
ATOM 691 O O . ALA A 1 90 ? -17.124 -3.930 8.604 1.00 97.25 90 ALA A O 1
ATOM 692 N N . LYS A 1 91 ? -16.342 -1.862 9.011 1.00 97.44 91 LYS A N 1
ATOM 693 C CA . LYS A 1 91 ? -17.661 -1.302 9.343 1.00 97.44 91 LYS A CA 1
ATOM 694 C C . LYS A 1 91 ? -18.581 -1.290 8.125 1.00 97.44 91 LYS A C 1
ATOM 696 O O . LYS A 1 91 ? -19.724 -1.729 8.221 1.00 97.44 91 LYS A O 1
ATOM 701 N N . ARG A 1 92 ? -18.080 -0.846 6.967 1.00 96.31 92 ARG A N 1
ATOM 702 C CA . ARG A 1 92 ? -18.848 -0.777 5.712 1.00 96.31 92 ARG A CA 1
ATOM 703 C C . ARG A 1 92 ? -19.433 -2.130 5.305 1.00 96.31 92 ARG A C 1
ATOM 705 O O . ARG A 1 92 ? -20.539 -2.171 4.780 1.00 96.31 92 ARG A O 1
ATOM 712 N N . VAL A 1 93 ? -18.706 -3.221 5.550 1.00 97.31 93 VAL A N 1
ATOM 713 C CA . VAL A 1 93 ? -19.174 -4.588 5.258 1.00 97.31 93 VAL A CA 1
ATOM 714 C C . VAL A 1 93 ? -19.877 -5.269 6.442 1.00 97.31 93 VAL A C 1
ATOM 716 O O . VAL A 1 93 ? -20.204 -6.448 6.356 1.00 97.31 93 VAL A O 1
ATOM 719 N N . GLY A 1 94 ? -20.113 -4.554 7.547 1.00 97.25 94 GLY A N 1
ATOM 720 C CA . GLY A 1 94 ? -20.852 -5.058 8.709 1.00 97.25 94 GLY A CA 1
ATOM 721 C C . GLY A 1 94 ? -20.083 -6.023 9.620 1.00 97.25 94 GLY A C 1
ATOM 722 O O . GLY A 1 94 ? -20.704 -6.691 10.441 1.00 97.25 94 GLY A O 1
ATOM 723 N N . LEU A 1 95 ? -18.752 -6.109 9.506 1.00 98.12 95 LEU A N 1
ATOM 724 C CA . LEU A 1 95 ? -17.920 -6.974 10.360 1.00 98.12 95 LEU A CA 1
ATOM 725 C C . LEU A 1 95 ? -17.718 -6.405 11.767 1.00 98.12 95 LEU A C 1
ATOM 727 O O . LEU A 1 95 ? -17.498 -7.158 12.714 1.00 98.12 95 LEU A O 1
ATOM 731 N N . ILE A 1 96 ? -17.776 -5.080 11.904 1.00 97.81 96 ILE A N 1
ATOM 732 C CA . ILE A 1 96 ? -17.709 -4.389 13.192 1.00 97.81 96 ILE A CA 1
ATOM 733 C C . ILE A 1 96 ? -18.865 -3.389 13.308 1.00 97.81 96 ILE A C 1
ATOM 735 O O . ILE A 1 96 ? -19.233 -2.765 12.311 1.00 97.81 96 ILE A O 1
ATOM 739 N N . PRO A 1 97 ? -19.428 -3.196 14.514 1.00 96.75 97 PRO A N 1
ATOM 740 C CA . PRO A 1 97 ? -20.544 -2.274 14.712 1.00 96.75 97 PRO A CA 1
ATOM 741 C C . PRO A 1 97 ? -20.105 -0.802 14.773 1.00 96.75 97 PRO A C 1
ATOM 743 O O . PRO A 1 97 ? -20.901 0.082 14.462 1.00 96.75 97 PRO A O 1
ATOM 746 N N . ALA A 1 98 ? -18.858 -0.530 15.177 1.00 97.38 98 ALA A N 1
ATOM 747 C CA . ALA A 1 98 ? -18.335 0.823 15.358 1.00 97.38 98 ALA A CA 1
ATOM 748 C C . ALA A 1 98 ? -16.812 0.889 15.161 1.00 97.38 98 ALA A C 1
ATOM 750 O O . ALA A 1 98 ? -16.094 -0.050 15.513 1.00 97.38 98 ALA A O 1
ATOM 751 N N . VAL A 1 99 ? -16.322 2.017 14.644 1.00 97.50 99 VAL A N 1
ATOM 752 C CA . VAL A 1 99 ? -14.901 2.299 14.393 1.00 97.50 99 VAL A CA 1
ATOM 753 C C . VAL A 1 99 ? -14.243 2.969 15.597 1.00 97.50 99 VAL A C 1
ATOM 755 O O . VAL A 1 99 ? -13.133 2.587 15.966 1.00 97.50 99 VAL A O 1
ATOM 758 N N . ALA A 1 100 ? -14.917 3.914 16.257 1.00 96.25 100 ALA A N 1
ATOM 759 C CA . ALA A 1 100 ? -14.381 4.710 17.359 1.00 96.25 100 ALA A CA 1
ATOM 760 C C . ALA A 1 100 ? -13.696 3.900 18.476 1.00 96.25 100 ALA A C 1
ATOM 762 O O . ALA A 1 100 ? -12.585 4.278 18.861 1.00 96.25 100 ALA A O 1
ATOM 763 N N . PRO A 1 101 ? -14.269 2.802 19.021 1.00 95.75 101 PRO A N 1
ATOM 764 C CA . PRO A 1 101 ? -13.605 2.065 20.096 1.00 95.75 101 PRO A CA 1
ATOM 765 C C . PRO A 1 101 ? -12.284 1.437 19.640 1.00 95.75 101 PRO A C 1
ATOM 767 O O . PRO A 1 101 ? -11.301 1.495 20.373 1.00 95.75 101 PRO A O 1
ATOM 770 N N . LEU A 1 102 ? -12.233 0.893 18.422 1.00 95.38 102 LEU A N 1
ATOM 771 C CA . LEU A 1 102 ? -11.030 0.269 17.869 1.00 95.38 102 LEU A CA 1
ATOM 772 C C . LEU A 1 102 ? -9.993 1.318 17.464 1.00 95.38 102 LEU A C 1
ATOM 774 O O . LEU A 1 102 ? -8.801 1.141 17.703 1.00 95.38 102 LEU A O 1
ATOM 778 N N . LEU A 1 103 ? -10.446 2.449 16.925 1.00 93.56 103 LEU A N 1
ATOM 779 C CA . LEU A 1 103 ? -9.579 3.560 16.555 1.00 93.56 103 LEU A CA 1
ATOM 780 C C . LEU A 1 103 ? -8.851 4.141 17.778 1.00 93.56 103 LEU A C 1
ATOM 782 O O . LEU A 1 103 ? -7.663 4.449 17.691 1.00 93.56 103 LEU A O 1
ATOM 786 N N . ARG A 1 104 ? -9.520 4.215 18.939 1.00 92.44 104 ARG A N 1
ATOM 787 C CA . ARG A 1 104 ? -8.889 4.619 20.210 1.00 92.44 104 ARG A CA 1
ATOM 788 C C . ARG A 1 104 ? -7.790 3.659 20.658 1.00 92.44 104 ARG A C 1
ATOM 790 O O . ARG A 1 104 ? -6.786 4.122 21.187 1.00 92.44 104 ARG A O 1
ATOM 797 N N . LEU A 1 105 ? -7.952 2.351 20.437 1.00 92.94 105 LEU A N 1
ATOM 798 C CA . LEU A 1 105 ? -6.908 1.372 20.763 1.00 92.94 105 LEU A CA 1
ATOM 799 C C . LEU A 1 105 ? -5.651 1.603 19.920 1.00 92.94 105 LEU A C 1
ATOM 801 O O . LEU A 1 105 ? -4.544 1.549 20.449 1.00 92.94 105 LEU A O 1
ATOM 805 N N . ILE A 1 106 ? -5.817 1.923 18.633 1.00 89.88 106 ILE A N 1
ATOM 806 C CA . ILE A 1 106 ? -4.681 2.249 17.762 1.00 89.88 106 ILE A CA 1
ATOM 807 C C . ILE A 1 106 ? -4.042 3.574 18.195 1.00 89.88 106 ILE A C 1
ATOM 809 O O . ILE A 1 106 ? -2.821 3.652 18.300 1.00 89.88 106 ILE A O 1
ATOM 813 N N . ALA A 1 107 ? -4.844 4.594 18.511 1.00 88.50 107 ALA A N 1
ATOM 814 C CA . ALA A 1 107 ? -4.343 5.889 18.976 1.00 88.50 107 ALA A CA 1
ATOM 815 C C . ALA A 1 107 ? -3.609 5.816 20.331 1.00 88.50 107 ALA A C 1
ATOM 817 O O . ALA A 1 107 ? -2.770 6.665 20.617 1.00 88.50 107 ALA A O 1
ATOM 818 N N . ALA A 1 108 ? -3.910 4.811 21.159 1.00 90.00 108 ALA A N 1
ATOM 819 C CA . ALA A 1 108 ? -3.206 4.539 22.413 1.00 90.00 108 ALA A CA 1
ATOM 820 C C . ALA A 1 108 ? -1.908 3.728 22.225 1.00 90.00 108 ALA A C 1
ATOM 822 O O . ALA A 1 108 ? -1.171 3.510 23.187 1.00 90.00 108 ALA A O 1
ATOM 823 N N . SER A 1 109 ? -1.632 3.253 21.010 1.00 87.44 109 SER A N 1
ATOM 824 C CA . SER A 1 109 ? -0.404 2.531 20.682 1.00 87.44 109 SER A CA 1
ATOM 825 C C . SER A 1 109 ? 0.740 3.498 20.326 1.00 87.44 109 SER A C 1
ATOM 827 O O . SER A 1 109 ? 0.508 4.689 20.123 1.00 87.44 109 SER A O 1
ATOM 829 N N . PRO A 1 110 ? 1.986 3.010 20.178 1.00 84.56 110 PRO A N 1
ATOM 830 C CA . PRO A 1 110 ? 3.099 3.817 19.670 1.00 84.56 110 PRO A CA 1
ATOM 831 C C . PRO A 1 110 ? 2.922 4.318 18.224 1.00 84.56 110 PRO A C 1
ATOM 833 O O . PRO A 1 110 ? 3.755 5.085 17.740 1.00 84.56 110 PRO A O 1
ATOM 836 N N . VAL A 1 111 ? 1.880 3.875 17.509 1.00 80.88 111 VAL A N 1
ATOM 837 C CA . VAL A 1 111 ? 1.598 4.317 16.141 1.00 80.88 111 VAL A CA 1
ATOM 838 C C . VAL A 1 111 ? 1.099 5.758 16.151 1.00 80.88 111 VAL A C 1
ATOM 840 O O . VAL A 1 111 ? 0.077 6.088 16.747 1.00 80.88 111 VAL A O 1
ATOM 843 N N . PHE A 1 112 ? 1.800 6.625 15.423 1.00 81.19 112 PHE A N 1
ATOM 844 C CA . PHE A 1 112 ? 1.381 8.009 15.264 1.00 81.19 112 PHE A CA 1
ATOM 845 C C . PHE A 1 112 ? 0.249 8.128 14.239 1.00 81.19 112 PHE A C 1
ATOM 847 O O . PHE A 1 112 ? 0.446 7.879 13.048 1.00 81.19 112 PHE A O 1
ATOM 854 N N . ILE A 1 113 ? -0.914 8.597 14.689 1.00 82.75 113 ILE A N 1
ATOM 855 C CA . ILE A 1 113 ? -2.038 8.965 13.825 1.00 82.75 113 ILE A CA 1
ATOM 856 C C . ILE A 1 113 ? -2.330 10.449 14.024 1.00 82.75 113 ILE A C 1
ATOM 858 O O . ILE A 1 113 ? -2.519 10.915 15.145 1.00 82.75 113 ILE A O 1
ATOM 862 N N . GLY A 1 114 ? -2.355 11.205 12.925 1.00 85.69 114 GLY A N 1
ATOM 863 C CA . GLY A 1 114 ? -2.705 12.622 12.969 1.00 85.69 114 GLY A CA 1
ATOM 864 C C . GLY A 1 114 ? -4.155 12.825 13.408 1.00 85.69 114 GLY A C 1
AT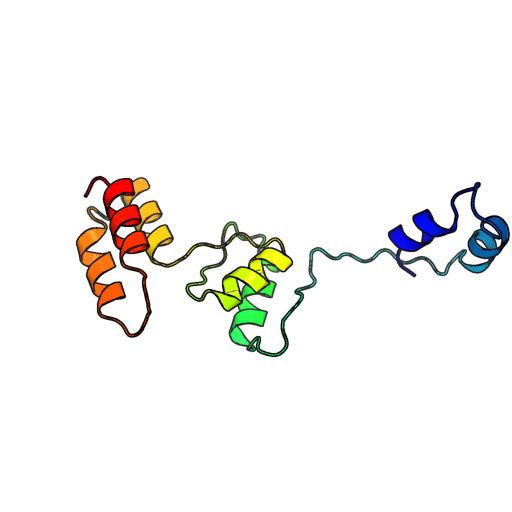OM 865 O O . GLY A 1 114 ? -5.038 12.082 12.983 1.00 85.69 114 GLY A O 1
ATOM 866 N N . VAL A 1 115 ? -4.401 13.857 14.214 1.00 87.69 115 VAL A N 1
ATOM 867 C CA . VAL A 1 115 ? -5.740 14.187 14.734 1.00 87.69 115 VAL A CA 1
ATOM 868 C C . VAL A 1 115 ? -6.750 14.389 13.599 1.00 87.69 115 VAL A C 1
ATOM 870 O O . VAL A 1 115 ? -7.847 13.843 13.657 1.00 87.69 115 VAL A O 1
ATOM 873 N N . ASP A 1 116 ? -6.347 15.057 12.516 1.00 91.75 116 ASP A N 1
ATOM 874 C CA . ASP A 1 116 ? -7.203 15.271 11.340 1.00 91.75 116 ASP A CA 1
ATOM 875 C C . ASP A 1 116 ? -7.629 13.953 10.678 1.00 91.75 116 ASP A C 1
ATOM 877 O O . ASP A 1 116 ? -8.761 13.813 10.217 1.00 91.75 116 ASP A O 1
ATOM 88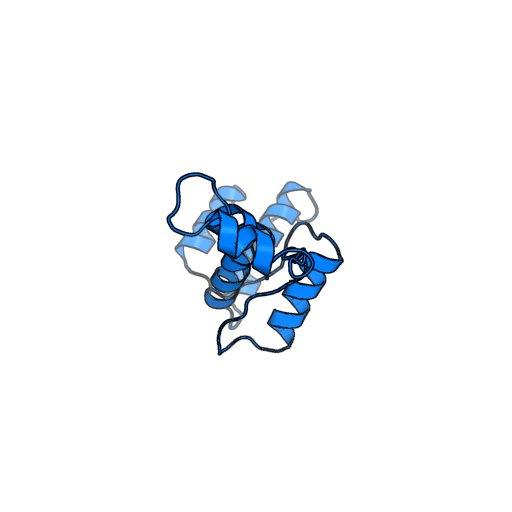1 N N . LEU A 1 117 ? -6.734 12.957 10.654 1.00 89.88 117 LEU A N 1
ATOM 882 C CA . LEU A 1 117 ? -7.037 11.636 10.105 1.00 89.88 117 LEU A CA 1
ATOM 883 C C . LEU A 1 117 ? -8.008 10.877 11.012 1.00 89.88 117 LEU A C 1
ATOM 885 O O . LEU A 1 117 ? -8.903 10.212 10.500 1.00 89.88 117 LEU A O 1
ATOM 889 N N . LEU A 1 118 ? -7.861 10.990 12.336 1.00 91.50 118 LEU A N 1
ATOM 890 C CA . LEU A 1 118 ? -8.817 10.406 13.278 1.00 91.50 118 LEU A CA 1
ATOM 891 C C . LEU A 1 118 ? -10.216 10.979 13.050 1.00 91.50 118 LEU A C 1
ATOM 893 O O . LEU A 1 118 ? -11.161 10.208 12.907 1.00 91.50 118 LEU A O 1
ATOM 897 N N . GLN A 1 119 ? -10.331 12.307 12.956 1.00 94.19 119 GLN A N 1
ATOM 898 C CA . GLN A 1 119 ? -11.617 12.960 12.725 1.00 94.19 119 GLN A CA 1
ATOM 899 C C . GLN A 1 119 ? -12.213 12.555 11.376 1.00 94.19 119 GLN A C 1
ATOM 901 O O . GLN A 1 119 ? -13.356 12.124 11.320 1.00 94.19 119 GLN A O 1
ATOM 906 N N . THR A 1 120 ? -11.404 12.566 10.313 1.00 95.19 120 THR A N 1
ATOM 907 C CA . THR A 1 120 ? -11.840 12.126 8.979 1.00 95.19 120 THR A CA 1
ATOM 908 C C . THR A 1 120 ? -12.383 10.694 9.004 1.00 95.19 120 THR A C 1
ATOM 910 O O . THR A 1 120 ? -13.373 10.387 8.347 1.00 95.19 120 THR A O 1
ATOM 913 N N . VAL A 1 121 ? -11.741 9.794 9.753 1.00 95.38 121 VAL A N 1
ATOM 914 C CA . VAL A 1 121 ? -12.179 8.398 9.875 1.00 95.38 121 VAL A CA 1
ATOM 915 C C . VAL A 1 121 ? -13.504 8.292 10.629 1.00 95.38 121 VAL A C 1
ATOM 917 O O . VAL A 1 121 ? -14.352 7.499 10.231 1.00 95.38 121 VAL A O 1
ATOM 920 N N . LEU A 1 122 ? -13.709 9.080 11.683 1.00 96.06 122 LEU A N 1
ATOM 921 C CA . LEU A 1 122 ? -14.982 9.122 12.407 1.00 96.06 122 LEU A CA 1
ATOM 922 C C . LEU A 1 122 ? -16.107 9.687 11.527 1.00 96.06 122 LEU A C 1
ATOM 924 O O . LEU A 1 122 ? -17.136 9.032 11.363 1.00 96.06 122 LEU A O 1
ATOM 928 N N . ASP A 1 123 ? -15.853 10.798 10.832 1.00 96.75 123 ASP A N 1
ATOM 929 C CA . ASP A 1 123 ? -16.814 11.424 9.919 1.00 96.75 123 ASP A CA 1
ATOM 930 C C . ASP A 1 123 ? -17.243 10.455 8.803 1.00 96.75 123 ASP A C 1
ATOM 932 O O . ASP A 1 123 ? -18.431 10.290 8.525 1.00 96.75 123 ASP A O 1
ATOM 936 N N . LEU A 1 124 ? -16.281 9.749 8.191 1.00 96.56 124 LEU A N 1
ATOM 937 C CA . LEU A 1 124 ? -16.551 8.731 7.168 1.00 96.56 124 LEU A CA 1
ATOM 938 C C . LEU A 1 124 ? -17.280 7.501 7.726 1.00 96.56 124 LEU A C 1
ATOM 940 O O . LEU A 1 124 ? -17.989 6.820 6.984 1.00 96.56 124 LEU A O 1
ATOM 944 N N . ALA A 1 125 ? -17.104 7.199 9.013 1.00 95.94 125 ALA A N 1
ATOM 945 C CA . ALA A 1 125 ? -17.845 6.150 9.697 1.00 95.94 125 ALA A CA 1
ATOM 946 C C . ALA A 1 125 ? -19.258 6.602 10.106 1.00 95.94 125 ALA A C 1
ATOM 948 O O . ALA A 1 125 ? -20.076 5.741 10.435 1.00 95.94 125 ALA A O 1
ATOM 949 N N . GLY A 1 126 ? -19.557 7.903 10.093 1.00 95.38 126 GLY A N 1
ATOM 950 C CA . GLY A 1 126 ? -20.778 8.463 10.674 1.00 95.38 126 GLY A CA 1
ATOM 951 C C . GLY A 1 126 ? -20.810 8.345 12.202 1.00 95.38 126 GLY A C 1
ATOM 952 O O . GLY A 1 126 ? -21.863 8.029 12.758 1.00 95.38 126 GLY A O 1
ATOM 953 N N . GLU A 1 127 ? -19.655 8.507 12.856 1.00 93.94 127 GLU A N 1
ATOM 954 C CA . GLU A 1 127 ? -19.456 8.454 14.317 1.00 93.94 127 GLU A CA 1
ATOM 955 C C . GLU A 1 127 ? -18.888 9.754 14.886 1.00 93.94 127 GLU A C 1
ATOM 957 O O . GLU A 1 127 ? -18.221 10.492 14.131 1.00 93.94 127 GLU A O 1
#

Sequence (127 aa):
MPEAVFNEVAVADKPHAARLRSYLQGKVHAVDLAHFVFLDAFADAGETAAMLLYKEMAADYLLIDDKRGRKVAKINQIQTIGSPGVLLQAKRVGLIPAVAPLLRLIAASPVFIGVDLLQTVLDLAGE

Foldseek 3Di:
DEPVVLVVQLPPPDVCNVVSNVVCVVVYDHDDLLQDQDDDPPDDPVLVVQLNVCSVVVPPEGEDQDPRSVVSCVVSVGHYDYPLRVLLVCCVVPVDVDSVVVLVVCVPDPRDDDPVNVVVSCVSSVD

Radius of gyration: 22.43 Å; chains: 1; bounding box: 44×28×62 Å